Protein AF-A0A132BDT5-F1 (afdb_monomer_lite)

Foldseek 3Di:
DCVVVQEDADPADDDPPPADPPDGDPDDDDDPPDADPDDWHWAQAPVRDIDIDRPDDDDDPVVVLVPDDPVVNVVVVPDDDHDDDVNCVLCVQFDAHSNRHDTPDGGD

Organism: Mollisia scopiformis (NCBI:txid149040)

Radius of gyration: 16.73 Å; chains: 1; bounding box: 43×33×44 Å

Structure (mmCIF, N/CA/C/O backbone):
data_AF-A0A132BDT5-F1
#
_entry.id   AF-A0A132BDT5-F1
#
loop_
_atom_site.group_PDB
_atom_site.id
_atom_site.type_symbol
_atom_site.label_atom_id
_atom_site.label_alt_id
_atom_site.label_comp_id
_atom_site.label_asym_id
_atom_site.label_entity_id
_atom_site.label_seq_id
_atom_site.pdbx_PDB_ins_code
_atom_site.Cartn_x
_atom_site.Cartn_y
_atom_site.Cartn_z
_atom_site.occupancy
_atom_site.B_iso_or_equiv
_atom_site.auth_seq_id
_atom_site.auth_comp_id
_atom_site.auth_asym_id
_atom_site.auth_atom_id
_atom_site.pdbx_PDB_model_num
ATOM 1 N N . GLU A 1 1 ? -3.965 -5.878 23.890 1.00 66.69 1 GLU A N 1
ATOM 2 C CA . GLU A 1 1 ? -3.799 -4.494 24.384 1.00 66.69 1 GLU A CA 1
ATOM 3 C C . GLU A 1 1 ? -3.928 -3.480 23.250 1.00 66.69 1 GLU A C 1
ATOM 5 O O . GLU A 1 1 ? -4.804 -2.638 23.350 1.00 66.69 1 GLU A O 1
ATOM 10 N N . GLU A 1 2 ? -3.203 -3.633 22.134 1.00 82.12 2 GLU A N 1
ATOM 11 C CA . GLU A 1 2 ? -3.286 -2.750 20.943 1.00 82.12 2 GLU A CA 1
ATOM 12 C C . GLU A 1 2 ? -4.724 -2.474 20.448 1.00 82.12 2 GLU A C 1
ATOM 14 O O . GLU A 1 2 ? -5.122 -1.323 20.296 1.00 82.12 2 GLU A O 1
ATOM 19 N N . VAL A 1 3 ? -5.547 -3.517 20.272 1.00 84.25 3 VAL A N 1
ATOM 20 C CA . VAL A 1 3 ? -6.946 -3.374 19.807 1.00 84.25 3 VAL A CA 1
ATOM 21 C C . VAL A 1 3 ? -7.816 -2.580 20.792 1.00 84.25 3 VAL A C 1
ATOM 23 O O . VAL A 1 3 ? -8.707 -1.845 20.375 1.00 84.25 3 VAL A O 1
ATOM 26 N N . LEU A 1 4 ? -7.555 -2.697 22.100 1.00 86.19 4 LEU A N 1
ATOM 27 C CA . LEU A 1 4 ? -8.288 -1.948 23.130 1.00 86.19 4 LEU A CA 1
ATOM 28 C C . LEU A 1 4 ? -7.904 -0.460 23.137 1.00 86.19 4 LEU A C 1
ATOM 30 O O . LEU A 1 4 ? -8.710 0.371 23.539 1.00 86.19 4 LEU A O 1
ATOM 34 N N . ASP A 1 5 ? -6.707 -0.128 22.651 1.00 88.38 5 ASP A N 1
ATOM 35 C CA . ASP A 1 5 ? -6.210 1.237 22.436 1.00 88.38 5 ASP A CA 1
ATOM 36 C C . ASP A 1 5 ? -6.645 1.817 21.065 1.00 88.38 5 ASP A C 1
ATOM 38 O O . ASP A 1 5 ? -6.160 2.858 20.613 1.00 88.38 5 ASP A O 1
ATOM 42 N N . GLY A 1 6 ? -7.565 1.138 20.368 1.00 89.56 6 GLY A N 1
ATOM 43 C CA . GLY A 1 6 ? -8.076 1.555 19.060 1.00 89.56 6 GLY A CA 1
ATOM 44 C C . GLY A 1 6 ? -7.091 1.337 17.911 1.00 89.56 6 GLY A C 1
ATOM 45 O O . GLY A 1 6 ? -7.301 1.869 16.820 1.00 89.56 6 GLY A O 1
ATOM 46 N N . GLN A 1 7 ? -6.014 0.574 18.125 1.00 91.81 7 GLN A N 1
ATOM 47 C CA . GLN A 1 7 ? -5.070 0.260 17.059 1.00 91.81 7 GLN A CA 1
ATOM 48 C C . GLN A 1 7 ? -5.647 -0.799 16.121 1.00 91.81 7 GLN A C 1
ATOM 50 O O . GLN A 1 7 ? -6.217 -1.806 16.549 1.00 91.81 7 GLN A O 1
ATOM 55 N N . THR A 1 8 ? -5.472 -0.570 14.826 1.00 88.88 8 THR A N 1
ATOM 56 C CA . THR A 1 8 ? -5.814 -1.508 13.759 1.00 88.88 8 THR A CA 1
ATOM 57 C C . THR A 1 8 ? -4.595 -1.754 12.869 1.00 88.88 8 THR A C 1
ATOM 59 O O . THR A 1 8 ? -3.532 -1.164 13.068 1.00 88.88 8 THR A O 1
ATOM 62 N N . ARG A 1 9 ? -4.721 -2.663 11.905 1.00 85.81 9 ARG A N 1
ATOM 63 C CA . ARG A 1 9 ? -3.699 -2.944 10.890 1.00 85.81 9 ARG A CA 1
ATOM 64 C C . ARG A 1 9 ? -4.345 -2.913 9.518 1.00 85.81 9 ARG A C 1
ATOM 66 O O . ARG A 1 9 ? -5.534 -3.205 9.381 1.00 85.81 9 ARG A O 1
ATOM 73 N N . PHE A 1 10 ? -3.563 -2.581 8.497 1.00 83.56 10 PHE A N 1
ATOM 74 C CA . PHE A 1 10 ? -4.031 -2.763 7.134 1.00 83.56 10 PHE A CA 1
ATOM 75 C C . PHE A 1 10 ? -4.347 -4.235 6.897 1.00 83.56 10 PHE A C 1
ATOM 77 O O . PHE A 1 10 ? -3.571 -5.113 7.272 1.00 83.56 10 PHE A O 1
ATOM 84 N N . TYR A 1 11 ? -5.477 -4.492 6.235 1.00 79.75 11 TYR A N 1
ATOM 85 C CA . TYR A 1 11 ? -5.677 -5.794 5.624 1.00 79.75 11 TYR A CA 1
ATOM 86 C C . TYR A 1 11 ? -4.657 -5.952 4.495 1.00 79.75 11 TYR A C 1
ATOM 88 O O . TYR A 1 11 ? -3.714 -6.715 4.664 1.00 79.75 11 TYR A O 1
ATOM 96 N N . ARG A 1 12 ? -4.802 -5.180 3.400 1.00 85.06 12 ARG A N 1
ATOM 97 C CA . ARG A 1 12 ? -3.824 -5.000 2.306 1.00 85.06 12 ARG A CA 1
ATOM 98 C C . ARG A 1 12 ? -4.128 -3.756 1.474 1.00 85.06 12 ARG A C 1
ATOM 100 O O . ARG A 1 12 ? -5.297 -3.393 1.316 1.00 85.06 12 ARG A O 1
ATOM 107 N N . TRP A 1 13 ? -3.101 -3.191 0.847 1.00 88.50 13 TRP A N 1
ATOM 108 C CA . TRP A 1 13 ? -3.282 -2.254 -0.264 1.00 88.50 13 TRP A CA 1
ATOM 109 C C . TRP A 1 13 ? -3.692 -2.991 -1.536 1.00 88.50 13 TRP A C 1
ATOM 111 O O . TRP A 1 13 ? -3.201 -4.082 -1.826 1.00 88.50 13 TRP A O 1
ATOM 121 N N . HIS A 1 14 ? -4.605 -2.401 -2.301 1.00 87.50 14 HIS A N 1
ATOM 122 C CA . HIS A 1 14 ? -5.021 -2.940 -3.589 1.00 87.50 14 HIS A CA 1
ATOM 123 C C . HIS A 1 14 ? -5.542 -1.835 -4.507 1.00 87.50 14 HIS A C 1
ATOM 125 O O . HIS A 1 14 ? -5.851 -0.729 -4.069 1.00 87.50 14 HIS A O 1
ATOM 131 N N . MET A 1 15 ? -5.641 -2.178 -5.787 1.00 87.06 15 MET A N 1
ATOM 132 C CA . MET A 1 15 ? -6.510 -1.510 -6.748 1.00 87.06 15 MET A CA 1
ATOM 133 C C . MET A 1 15 ? -7.630 -2.483 -7.105 1.00 87.06 15 MET A C 1
ATOM 135 O O . MET A 1 15 ? -7.416 -3.699 -7.079 1.00 87.06 15 MET A O 1
ATOM 139 N N . ASP A 1 16 ? -8.805 -1.971 -7.447 1.00 84.50 16 ASP A N 1
ATOM 140 C CA . ASP A 1 16 ? -9.921 -2.820 -7.846 1.00 84.50 16 ASP A CA 1
ATOM 141 C C . ASP A 1 16 ? -9.640 -3.484 -9.196 1.00 84.50 16 ASP A C 1
ATOM 143 O O . ASP A 1 16 ? -9.376 -2.813 -10.191 1.00 84.50 16 ASP A O 1
ATOM 147 N N . ILE A 1 17 ? -9.750 -4.816 -9.236 1.00 78.25 17 ILE A N 1
ATOM 148 C CA . ILE A 1 17 ? -9.797 -5.602 -10.480 1.00 78.25 17 ILE A CA 1
ATOM 149 C C . ILE A 1 17 ? -8.588 -5.306 -11.413 1.00 78.25 17 ILE A C 1
ATOM 151 O O . ILE A 1 17 ? -8.770 -4.982 -12.585 1.00 78.25 17 ILE A O 1
ATOM 155 N N . PRO A 1 18 ? -7.324 -5.437 -10.953 1.00 72.25 18 PRO A N 1
ATOM 156 C CA . PRO A 1 18 ? -6.162 -5.097 -11.779 1.00 72.25 18 PRO A CA 1
ATOM 157 C C . PRO A 1 18 ? -5.830 -6.168 -12.839 1.00 72.25 18 PRO A C 1
ATOM 159 O O . PRO A 1 18 ? -4.907 -5.986 -13.624 1.00 72.25 18 PRO A O 1
ATOM 162 N N . CYS A 1 19 ? -6.530 -7.309 -12.837 1.00 67.00 19 CYS A N 1
ATOM 163 C CA . CYS A 1 19 ? -6.076 -8.560 -13.453 1.00 67.00 19 CYS A CA 1
ATOM 164 C C . CYS A 1 19 ? -7.019 -9.174 -14.508 1.00 67.00 19 CYS A C 1
ATOM 166 O O . CYS A 1 19 ? -6.898 -10.364 -14.795 1.00 67.00 19 CYS A O 1
ATOM 168 N N . TYR A 1 20 ? -7.945 -8.403 -15.087 1.00 65.38 20 TYR A N 1
ATOM 169 C CA . TYR A 1 20 ? -8.867 -8.896 -16.123 1.00 65.38 20 TYR A CA 1
ATOM 170 C C . TYR A 1 20 ? -8.522 -8.335 -17.509 1.00 65.38 20 TYR A C 1
ATOM 172 O O . TYR A 1 20 ? -7.985 -7.239 -17.629 1.00 65.38 20 TYR A O 1
ATOM 180 N N . GLU A 1 21 ? -8.846 -9.094 -18.562 1.00 63.56 21 GLU A N 1
ATOM 181 C CA . GLU A 1 21 ? -8.603 -8.711 -19.966 1.00 63.56 21 GLU A CA 1
ATOM 182 C C . GLU A 1 21 ? -9.362 -7.440 -20.379 1.00 63.56 21 GLU A C 1
ATOM 184 O O . GLU A 1 21 ? -8.944 -6.702 -21.271 1.00 63.56 21 GLU A O 1
ATOM 189 N N . THR A 1 22 ? -10.483 -7.158 -19.715 1.00 64.00 22 THR A N 1
ATOM 190 C CA . THR A 1 22 ? -11.202 -5.893 -19.845 1.00 64.00 22 THR A CA 1
ATOM 191 C C . THR A 1 22 ? -10.490 -4.812 -19.044 1.00 64.00 22 THR A C 1
ATOM 193 O O . THR A 1 22 ? -10.185 -5.037 -17.875 1.00 64.00 22 THR A O 1
ATOM 196 N N . LEU A 1 23 ? -10.280 -3.642 -19.665 1.00 58.94 23 LEU A N 1
ATOM 197 C CA . LEU A 1 23 ? -9.625 -2.478 -19.056 1.00 58.94 23 LEU A CA 1
ATOM 198 C C . LEU A 1 23 ? -10.030 -2.309 -17.579 1.00 58.94 23 LEU A C 1
ATOM 200 O O . LEU A 1 23 ? -11.233 -2.334 -17.295 1.00 58.94 23 LEU A O 1
ATOM 204 N N . PRO A 1 24 ? -9.065 -2.104 -16.660 1.00 68.88 24 PRO A N 1
ATOM 205 C CA . PRO A 1 24 ? -9.378 -1.925 -15.251 1.00 68.88 24 PRO A CA 1
ATOM 206 C C . PRO A 1 24 ? -10.353 -0.758 -15.084 1.00 68.88 24 PRO A C 1
ATOM 208 O O . PRO A 1 24 ? -10.320 0.222 -15.842 1.00 68.88 24 PRO A O 1
ATOM 211 N N . GLY A 1 25 ? -11.245 -0.877 -14.099 1.00 72.81 25 GLY A N 1
ATOM 212 C CA . GLY A 1 25 ? -12.188 0.183 -13.769 1.00 72.81 25 GLY A CA 1
ATOM 213 C C . GLY A 1 25 ? -11.434 1.495 -13.556 1.00 72.81 25 GLY A C 1
ATOM 214 O O . GLY A 1 25 ? -10.567 1.587 -12.696 1.00 72.81 25 GLY A O 1
ATOM 215 N N . LYS A 1 26 ? -11.731 2.516 -14.367 1.00 82.31 26 LYS A N 1
ATOM 216 C CA . LYS A 1 26 ? -11.052 3.822 -14.264 1.00 82.31 26 LYS A CA 1
ATOM 217 C C . LYS A 1 26 ? -11.489 4.616 -13.033 1.00 82.31 26 LYS A C 1
ATOM 219 O O . LYS A 1 26 ? -10.801 5.544 -12.626 1.00 82.31 26 LYS A O 1
ATOM 224 N N . VAL A 1 27 ? -12.670 4.296 -12.510 1.00 88.38 27 VAL A N 1
ATOM 225 C CA . VAL A 1 27 ? -13.314 4.989 -11.398 1.00 88.38 27 VAL A CA 1
ATOM 226 C C . VAL A 1 27 ? -13.998 3.951 -10.520 1.00 88.38 27 VAL A C 1
ATOM 228 O O . VAL A 1 27 ? -14.779 3.143 -11.023 1.00 88.38 27 VAL A O 1
ATOM 231 N N . THR A 1 28 ? -13.744 4.029 -9.217 1.00 88.94 28 THR A N 1
ATOM 232 C CA . THR A 1 28 ? -14.470 3.282 -8.187 1.00 88.94 28 THR A CA 1
ATOM 233 C C . THR A 1 28 ? -15.432 4.226 -7.477 1.00 88.94 28 THR A C 1
ATOM 235 O O . THR A 1 28 ? -15.053 5.329 -7.080 1.00 88.94 28 THR A O 1
ATOM 238 N N . LEU A 1 29 ? -16.683 3.794 -7.303 1.00 91.44 29 LEU A N 1
ATOM 239 C CA . LEU A 1 29 ? -17.690 4.503 -6.517 1.00 91.44 29 LEU A CA 1
ATOM 240 C C . LEU A 1 29 ? -18.023 3.688 -5.266 1.00 91.44 29 LEU A C 1
ATOM 242 O O . LEU A 1 29 ? -18.418 2.529 -5.372 1.00 91.44 29 LEU A O 1
ATOM 246 N N . ILE A 1 30 ? -17.923 4.314 -4.093 1.00 90.38 30 ILE A N 1
ATOM 247 C CA . ILE A 1 30 ? -18.331 3.721 -2.815 1.00 90.38 30 ILE A CA 1
ATOM 248 C C . ILE A 1 30 ? -19.490 4.547 -2.255 1.00 90.38 30 ILE A C 1
ATOM 250 O O . ILE A 1 30 ? -19.364 5.756 -2.075 1.00 90.38 30 ILE A O 1
ATOM 254 N N . HIS A 1 31 ? -20.621 3.894 -1.973 1.00 93.44 31 HIS A N 1
ATOM 255 C CA . HIS A 1 31 ? -21.800 4.521 -1.374 1.00 93.44 31 HIS A CA 1
ATOM 256 C C . HIS A 1 31 ? -22.134 3.854 -0.035 1.00 93.44 31 HIS A C 1
ATOM 258 O O . HIS A 1 31 ? -22.557 2.699 0.013 1.00 93.44 31 HIS A O 1
ATOM 264 N N . GLY A 1 32 ? -21.930 4.585 1.063 1.00 91.12 32 GLY A N 1
ATOM 265 C CA . GLY A 1 32 ? -22.234 4.112 2.412 1.00 91.12 32 GLY A CA 1
ATOM 266 C C . GLY A 1 32 ? -23.723 4.232 2.733 1.00 91.12 32 GLY A C 1
ATOM 267 O O . GLY A 1 32 ? -24.217 5.334 2.941 1.00 91.12 32 GLY A O 1
ATOM 268 N N . VAL A 1 33 ? -24.428 3.100 2.806 1.00 94.56 33 VAL A N 1
ATOM 269 C CA . VAL A 1 33 ? -25.867 3.058 3.142 1.00 94.56 33 VAL A CA 1
ATOM 270 C C . VAL A 1 33 ? -26.090 3.094 4.655 1.00 94.56 33 VAL A C 1
ATOM 272 O O . VAL A 1 33 ? -26.961 3.805 5.150 1.00 94.56 33 VAL A O 1
ATOM 275 N N . VAL A 1 34 ? -25.283 2.339 5.401 1.00 93.19 34 VAL A N 1
ATOM 276 C CA . VAL A 1 34 ? -25.287 2.313 6.865 1.00 93.19 34 VAL A CA 1
ATOM 277 C C . VAL A 1 34 ? -23.845 2.424 7.328 1.00 93.19 34 VAL A C 1
ATOM 279 O O . VAL A 1 34 ? -23.022 1.575 6.994 1.00 93.19 34 VAL A O 1
ATOM 282 N N . ILE A 1 35 ? -23.546 3.473 8.091 1.00 89.38 35 ILE A N 1
ATOM 283 C CA . ILE A 1 35 ? -22.212 3.720 8.638 1.00 89.38 35 ILE A CA 1
ATOM 284 C C . ILE A 1 35 ? -22.271 3.448 10.147 1.00 89.38 35 ILE A C 1
ATOM 286 O O . ILE A 1 35 ? -22.984 4.165 10.860 1.00 89.38 35 ILE A O 1
ATOM 290 N N . PRO A 1 36 ? -21.579 2.409 10.651 1.00 88.31 36 PRO A N 1
ATOM 291 C CA . PRO A 1 36 ? -21.516 2.129 12.079 1.00 88.31 36 PRO A CA 1
ATOM 292 C C . PRO A 1 36 ? -20.933 3.311 12.859 1.00 88.31 36 PRO A C 1
ATOM 294 O O . PRO A 1 36 ? -19.956 3.924 12.437 1.00 88.31 36 PRO A O 1
ATOM 297 N N . LYS A 1 37 ? -21.508 3.608 14.028 1.00 88.12 37 LYS A N 1
ATOM 298 C CA . LYS A 1 37 ? -20.971 4.604 14.965 1.00 88.12 37 LYS A CA 1
ATOM 299 C C . LYS A 1 37 ? -20.056 3.910 15.968 1.00 88.12 37 LYS A C 1
ATOM 301 O O . LYS A 1 37 ? -20.476 3.592 17.078 1.00 88.12 37 LYS A O 1
ATOM 306 N N . VAL A 1 38 ? -18.839 3.618 15.532 1.00 86.00 38 VAL A N 1
ATOM 307 C CA . VAL A 1 38 ? -17.781 3.015 16.352 1.00 86.00 38 VAL A CA 1
ATOM 308 C C . VAL A 1 38 ? -16.714 4.064 16.682 1.00 86.00 38 VAL A C 1
ATOM 310 O O . VAL A 1 38 ? -16.640 5.069 15.976 1.00 86.00 38 VAL A O 1
ATOM 313 N N . PRO A 1 39 ? -15.919 3.879 17.752 1.00 87.31 39 PRO A N 1
ATOM 314 C CA . PRO A 1 39 ? -14.769 4.740 18.013 1.00 87.31 39 PRO A CA 1
ATOM 315 C C . PRO A 1 39 ? -13.791 4.754 16.834 1.00 87.31 39 PRO A C 1
ATOM 317 O O . PRO A 1 39 ? -13.645 3.743 16.142 1.00 87.31 39 PRO A O 1
ATOM 320 N N . ASP A 1 40 ? -13.105 5.881 16.645 1.00 87.06 40 ASP A N 1
ATOM 321 C CA . ASP A 1 40 ? -12.074 6.015 15.618 1.00 87.06 40 ASP A CA 1
ATOM 322 C C . ASP A 1 40 ? -10.941 5.008 15.838 1.00 87.06 40 ASP A C 1
ATOM 324 O O . ASP A 1 40 ? -10.556 4.703 16.972 1.00 87.06 40 ASP A O 1
ATOM 328 N N . GLN A 1 41 ? -10.389 4.508 14.734 1.00 90.81 41 GLN A N 1
ATOM 329 C CA . GLN A 1 41 ? -9.242 3.610 14.748 1.00 90.81 41 GLN A CA 1
ATOM 330 C C . GLN A 1 41 ? -7.972 4.354 14.336 1.00 90.81 41 GLN A C 1
ATOM 332 O O . GLN A 1 41 ? -8.011 5.383 13.655 1.00 90.81 41 GLN A O 1
ATOM 337 N N . LYS A 1 42 ? -6.819 3.813 14.725 1.00 91.62 42 LYS A N 1
ATOM 338 C CA . LYS A 1 42 ? -5.504 4.340 14.347 1.00 91.62 42 LYS A CA 1
ATOM 339 C C . LYS A 1 42 ? -4.580 3.234 13.859 1.00 91.62 42 LYS A C 1
ATOM 341 O O . LYS A 1 42 ? -4.619 2.116 14.366 1.00 91.62 42 LYS A O 1
ATOM 346 N N . LEU A 1 43 ? -3.728 3.555 12.898 1.00 89.56 43 LEU A N 1
ATOM 347 C CA . LEU A 1 43 ? -2.570 2.740 12.550 1.00 89.56 43 LEU A CA 1
ATOM 348 C C . LEU A 1 43 ? -1.340 3.272 13.260 1.00 89.56 43 LEU A C 1
ATOM 350 O O . LEU A 1 43 ? -1.167 4.487 13.358 1.00 89.56 43 LEU A O 1
ATOM 354 N N . VAL A 1 44 ? -0.488 2.356 13.703 1.00 89.75 44 VAL A N 1
ATOM 355 C CA . VAL A 1 44 ? 0.827 2.661 14.264 1.00 89.75 44 VAL A CA 1
ATOM 356 C C . VAL A 1 44 ? 1.863 1.948 13.404 1.00 89.75 44 VAL A C 1
ATOM 358 O O . VAL A 1 44 ? 1.851 0.720 13.314 1.00 89.75 44 VAL A O 1
ATOM 361 N N . PHE A 1 45 ? 2.718 2.717 12.736 1.00 86.06 45 PHE A N 1
ATOM 362 C CA . PHE A 1 45 ? 3.800 2.177 11.912 1.00 86.06 45 PHE A CA 1
ATOM 363 C C . PHE A 1 45 ? 5.023 1.837 12.773 1.00 86.06 45 PHE A C 1
ATOM 365 O O . PHE A 1 45 ? 5.125 2.262 13.924 1.00 86.06 45 PHE A O 1
ATOM 372 N N . GLU A 1 46 ? 5.979 1.094 12.213 1.00 85.00 46 GLU A N 1
ATOM 373 C CA . GLU A 1 46 ? 7.212 0.706 12.921 1.00 85.00 46 GLU A CA 1
ATOM 374 C C . GLU A 1 46 ? 8.029 1.911 13.409 1.00 85.00 46 GLU A C 1
ATOM 376 O O . GLU A 1 46 ? 8.587 1.879 14.503 1.00 85.00 46 GLU A O 1
ATOM 381 N N . GLU A 1 47 ? 8.012 3.014 12.657 1.00 86.12 47 GLU A N 1
ATOM 382 C CA . GLU A 1 47 ? 8.644 4.287 13.032 1.00 86.12 47 GLU A CA 1
ATOM 383 C C . GLU A 1 47 ? 7.845 5.084 14.084 1.00 86.12 47 GLU A C 1
ATOM 385 O O . GLU A 1 47 ? 8.127 6.254 14.333 1.00 86.12 47 GLU A O 1
ATOM 390 N N . GLN A 1 48 ? 6.826 4.473 14.698 1.00 82.12 48 GLN A N 1
ATOM 391 C CA . GLN A 1 48 ? 5.923 5.067 15.694 1.00 82.12 48 GLN A CA 1
ATOM 392 C C . GLN A 1 48 ? 5.090 6.253 15.184 1.00 82.12 48 GLN A C 1
ATOM 394 O O . GLN A 1 48 ? 4.468 6.969 15.972 1.00 82.12 48 GLN A O 1
ATOM 399 N N . SER A 1 49 ? 5.022 6.452 13.868 1.00 86.94 49 SER A N 1
ATOM 400 C CA . SER A 1 49 ? 4.073 7.386 13.273 1.00 86.94 49 SER A CA 1
ATOM 401 C C . SER A 1 49 ? 2.645 6.846 13.405 1.00 86.94 49 SER A C 1
ATOM 403 O O . SER A 1 49 ? 2.405 5.636 13.360 1.00 86.94 49 SER A O 1
ATOM 405 N N . VAL A 1 50 ? 1.686 7.754 13.609 1.00 89.06 50 VAL A N 1
ATOM 406 C CA . VAL A 1 50 ? 0.280 7.413 13.860 1.00 89.06 50 VAL A CA 1
ATOM 407 C C . VAL A 1 50 ? -0.599 8.009 12.769 1.00 89.06 50 VAL A C 1
ATOM 409 O O . VAL A 1 50 ? -0.545 9.213 12.518 1.00 89.06 50 VAL A O 1
ATOM 412 N N . LEU A 1 51 ? -1.440 7.177 12.155 1.00 88.00 51 LEU A N 1
ATOM 413 C CA . LEU A 1 51 ? -2.419 7.597 11.152 1.00 88.00 51 LEU A CA 1
ATOM 414 C C . LEU A 1 51 ? -3.843 7.297 11.648 1.00 88.00 51 LEU A C 1
ATOM 416 O O . LEU A 1 51 ? -4.191 6.122 11.781 1.00 88.00 51 LEU A O 1
ATOM 420 N N . PRO A 1 52 ? -4.682 8.314 11.918 1.00 89.19 52 PRO A N 1
ATOM 421 C CA . PRO A 1 52 ? -6.099 8.094 12.200 1.00 89.19 52 PRO A CA 1
ATOM 422 C C . PRO A 1 52 ? -6.828 7.619 10.934 1.00 89.19 52 PRO A C 1
ATOM 424 O O . PRO A 1 52 ? -6.637 8.185 9.856 1.00 89.19 52 PRO A O 1
ATOM 427 N N . ILE A 1 53 ? -7.670 6.590 11.056 1.00 84.25 53 ILE A N 1
ATOM 428 C CA . ILE A 1 53 ? -8.435 6.014 9.941 1.00 84.25 53 ILE A CA 1
ATOM 429 C C . ILE A 1 53 ? -9.904 5.865 10.329 1.00 84.25 53 ILE A C 1
ATOM 431 O O . ILE A 1 53 ? -10.233 5.252 11.340 1.00 84.25 53 ILE A O 1
ATOM 435 N N . ALA A 1 54 ? -10.785 6.385 9.469 1.00 74.38 54 ALA A N 1
ATOM 436 C CA . ALA A 1 54 ? -12.231 6.233 9.611 1.00 74.38 54 ALA A CA 1
ATOM 437 C C . ALA A 1 54 ? -12.761 4.981 8.887 1.00 74.38 54 ALA A C 1
ATOM 439 O O . ALA A 1 54 ? -13.354 4.104 9.502 1.00 74.38 54 ALA A O 1
ATOM 440 N N . THR A 1 55 ? -12.568 4.888 7.567 1.00 72.38 55 THR A N 1
ATOM 441 C CA . THR A 1 55 ? -13.139 3.804 6.731 1.00 72.38 55 THR A CA 1
ATOM 442 C C . THR A 1 55 ? -12.151 3.191 5.741 1.00 72.38 55 THR A C 1
ATOM 444 O O . THR A 1 55 ? -12.421 2.131 5.185 1.00 72.38 55 THR A O 1
ATOM 447 N N . GLY A 1 56 ? -10.996 3.825 5.537 1.00 80.56 56 GLY A N 1
ATOM 448 C CA . GLY A 1 56 ? -9.945 3.354 4.645 1.00 80.56 56 GLY A CA 1
ATOM 449 C C . GLY A 1 56 ? -8.888 4.429 4.411 1.00 80.56 56 GLY A C 1
ATOM 450 O O . GLY A 1 56 ? -9.043 5.571 4.847 1.00 80.56 56 GLY A O 1
ATOM 451 N N . ALA A 1 57 ? -7.822 4.051 3.713 1.00 86.38 57 ALA A N 1
ATOM 452 C CA . ALA A 1 57 ? -6.772 4.955 3.262 1.00 86.38 57 ALA A CA 1
ATOM 453 C C . ALA A 1 57 ? -6.631 4.858 1.741 1.00 86.38 57 ALA A C 1
ATOM 455 O O . ALA A 1 57 ? -6.845 3.797 1.155 1.00 86.38 57 ALA A O 1
ATOM 456 N N . ILE A 1 58 ? -6.273 5.973 1.108 1.00 88.38 58 ILE A N 1
ATOM 457 C CA . ILE A 1 58 ? -6.028 6.055 -0.333 1.00 88.38 58 ILE A CA 1
ATOM 458 C C . ILE A 1 58 ? -4.616 6.593 -0.530 1.00 88.38 58 ILE A C 1
ATOM 460 O O . ILE A 1 58 ? -4.218 7.556 0.123 1.00 88.38 58 ILE A O 1
ATOM 464 N N . VAL A 1 59 ? -3.880 5.984 -1.456 1.00 89.62 59 VAL A N 1
ATOM 465 C CA . VAL A 1 59 ? -2.567 6.454 -1.902 1.00 89.62 59 VAL A CA 1
ATOM 466 C C . VAL A 1 59 ? -2.628 6.812 -3.384 1.00 89.62 59 VAL A C 1
ATOM 468 O O . VAL A 1 59 ? -3.348 6.187 -4.162 1.00 89.62 59 VAL A O 1
ATOM 471 N N . SER A 1 60 ? -1.879 7.838 -3.785 1.00 92.81 60 SER A N 1
ATOM 472 C CA . SER A 1 60 ? -1.760 8.232 -5.189 1.00 92.81 60 SER A CA 1
ATOM 473 C C . SER A 1 60 ? -0.582 7.515 -5.841 1.00 92.81 60 SER A C 1
ATOM 475 O O . SER A 1 60 ? 0.571 7.795 -5.518 1.00 92.81 60 SER A O 1
ATOM 477 N N . GLY A 1 61 ? -0.865 6.632 -6.803 1.00 92.50 61 GLY A N 1
ATOM 478 C CA . GLY A 1 61 ? 0.174 5.968 -7.599 1.00 92.50 61 GLY A CA 1
ATOM 479 C C . GLY A 1 61 ? 1.007 6.946 -8.438 1.00 92.50 61 GLY A C 1
ATOM 480 O O . GLY A 1 61 ? 2.209 6.757 -8.587 1.00 92.50 61 GLY A O 1
ATOM 481 N N . ALA A 1 62 ? 0.402 8.037 -8.922 1.00 95.19 62 ALA A N 1
ATOM 482 C CA . ALA A 1 62 ? 1.121 9.079 -9.658 1.00 95.19 62 ALA A CA 1
ATOM 483 C C . ALA A 1 62 ? 2.107 9.839 -8.757 1.00 95.19 62 ALA A C 1
ATOM 485 O O . ALA A 1 62 ? 3.241 10.094 -9.160 1.00 95.19 62 ALA A O 1
ATOM 486 N N . LEU A 1 63 ? 1.692 10.157 -7.524 1.00 97.06 63 LEU A N 1
ATOM 487 C CA . LEU A 1 63 ? 2.587 10.759 -6.537 1.00 97.06 63 LEU A CA 1
ATOM 488 C C . LEU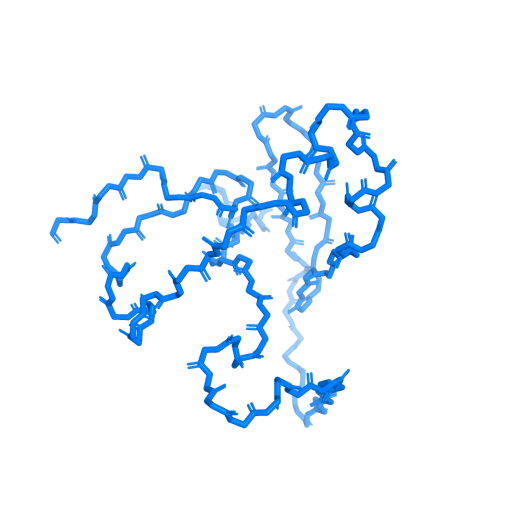 A 1 63 ? 3.710 9.784 -6.171 1.00 97.06 63 LEU A C 1
ATOM 490 O O . LEU A 1 63 ? 4.872 10.177 -6.202 1.00 97.06 63 LEU A O 1
ATOM 494 N N . ALA A 1 64 ? 3.378 8.517 -5.901 1.00 94.62 64 ALA A N 1
ATOM 495 C CA . ALA A 1 64 ? 4.364 7.482 -5.599 1.00 94.62 64 ALA A CA 1
ATOM 496 C C . ALA A 1 64 ? 5.420 7.361 -6.709 1.00 94.62 64 ALA A C 1
ATOM 498 O O . ALA A 1 64 ? 6.608 7.379 -6.414 1.00 94.62 64 ALA A O 1
ATOM 499 N N . PHE A 1 65 ? 5.008 7.348 -7.982 1.00 96.81 65 PHE A N 1
ATOM 500 C CA . PHE A 1 65 ? 5.933 7.331 -9.117 1.00 96.81 65 PHE A CA 1
ATOM 501 C C . PHE A 1 65 ? 6.808 8.592 -9.186 1.00 96.81 65 PHE A C 1
ATOM 503 O O . PHE A 1 65 ? 8.005 8.500 -9.439 1.00 96.81 65 PHE A O 1
ATOM 510 N N . SER A 1 66 ? 6.241 9.775 -8.922 1.00 97.88 66 SER A N 1
ATOM 511 C CA . SER A 1 66 ? 7.002 11.035 -8.952 1.00 97.88 66 SER A CA 1
ATOM 512 C C . SER A 1 66 ? 8.064 11.151 -7.853 1.00 97.88 66 SER A C 1
ATOM 514 O O . SER A 1 66 ? 9.01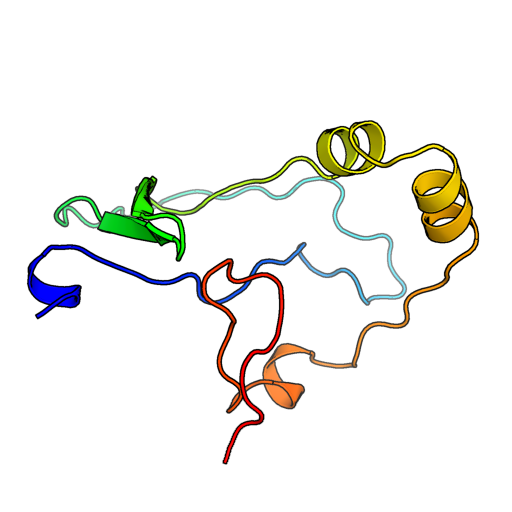0 11.917 -8.011 1.00 97.88 66 SER A O 1
ATOM 516 N N . LEU A 1 67 ? 7.905 10.401 -6.757 1.00 97.81 67 LEU A N 1
ATOM 517 C CA . LEU A 1 67 ? 8.851 10.356 -5.640 1.00 97.81 67 LEU A CA 1
ATOM 518 C C . LEU A 1 67 ? 10.014 9.380 -5.868 1.00 97.81 67 LEU A C 1
ATOM 520 O O . LEU A 1 67 ? 10.985 9.428 -5.119 1.00 97.81 67 LEU A O 1
ATOM 524 N N . LEU A 1 68 ? 9.928 8.512 -6.880 1.00 97.81 68 LEU A N 1
ATOM 525 C CA . LEU A 1 68 ? 11.012 7.607 -7.255 1.00 97.81 68 LEU A CA 1
ATOM 526 C C . LEU A 1 68 ? 12.207 8.380 -7.826 1.00 97.81 68 LEU A C 1
ATOM 528 O O . LEU A 1 68 ? 12.050 9.411 -8.488 1.00 97.81 68 LEU A O 1
ATOM 532 N N . THR A 1 69 ? 13.404 7.833 -7.642 1.00 98.50 69 THR A N 1
ATOM 533 C CA . THR A 1 69 ? 14.602 8.280 -8.359 1.00 98.50 69 THR A CA 1
ATOM 534 C C . THR A 1 69 ? 14.462 8.041 -9.866 1.00 98.50 69 THR A C 1
ATOM 536 O O . THR A 1 69 ? 13.671 7.212 -10.318 1.00 98.50 69 THR A O 1
ATOM 539 N N . SER A 1 70 ? 15.270 8.729 -10.677 1.00 98.31 70 SER A N 1
ATOM 540 C CA . SER A 1 70 ? 15.248 8.548 -12.136 1.00 98.31 70 SER A CA 1
ATOM 541 C C . SER A 1 70 ? 15.511 7.098 -12.564 1.00 98.31 70 SER A C 1
ATOM 543 O O . SER A 1 70 ? 14.923 6.627 -13.534 1.00 98.31 70 SER A O 1
ATOM 545 N N . GLU A 1 71 ? 16.382 6.386 -11.845 1.00 98.31 71 GLU A N 1
ATOM 546 C CA . GLU A 1 71 ? 16.686 4.977 -12.115 1.00 98.31 71 GLU A CA 1
ATOM 547 C C . GLU A 1 71 ? 15.480 4.077 -11.817 1.00 98.31 71 GLU A C 1
ATOM 549 O O . GLU A 1 71 ? 15.087 3.263 -12.654 1.00 98.31 71 GLU A O 1
ATOM 554 N N . GLU A 1 72 ? 14.831 4.276 -10.671 1.00 98.25 72 GLU A N 1
ATOM 555 C CA . GLU A 1 72 ? 13.634 3.529 -10.275 1.00 98.25 72 GLU A CA 1
ATOM 556 C C . GLU A 1 72 ? 12.442 3.810 -11.197 1.00 98.25 72 GLU A C 1
ATOM 558 O O . GLU A 1 72 ? 11.681 2.894 -11.510 1.00 98.25 72 GLU A O 1
ATOM 563 N N . GLN A 1 73 ? 12.287 5.045 -11.686 1.00 98.38 73 GLN A N 1
ATOM 564 C CA . GLN A 1 73 ? 11.265 5.374 -12.683 1.00 98.38 73 GLN A CA 1
ATOM 565 C C . GLN A 1 73 ? 11.482 4.596 -13.982 1.00 98.38 73 GLN A C 1
ATOM 567 O O . GLN A 1 73 ? 10.533 4.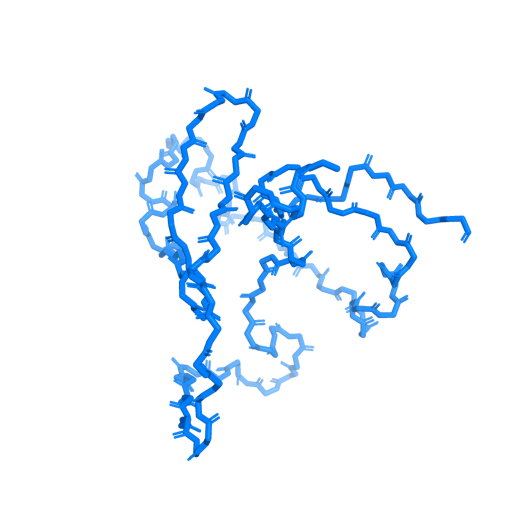022 -14.518 1.00 98.38 73 GLN A O 1
ATOM 572 N N . VAL A 1 74 ? 12.723 4.536 -14.481 1.00 98.19 74 VAL A N 1
ATOM 573 C CA . VAL A 1 74 ? 13.058 3.743 -15.675 1.00 98.19 74 VAL A CA 1
ATOM 574 C C . VAL A 1 74 ? 12.760 2.271 -15.425 1.00 98.19 74 VAL A C 1
ATOM 576 O O . VAL A 1 74 ? 12.086 1.646 -16.243 1.00 98.19 74 VAL A O 1
ATOM 579 N N . PHE A 1 75 ? 13.195 1.734 -14.284 1.00 98.06 75 PHE A N 1
ATOM 580 C CA . PHE A 1 75 ? 12.929 0.352 -13.898 1.00 98.06 75 PHE A CA 1
ATOM 581 C C . PHE A 1 75 ? 11.426 0.039 -13.865 1.00 98.06 75 PHE A C 1
ATOM 583 O O . PHE A 1 75 ? 10.985 -0.951 -14.451 1.00 98.06 75 PHE A O 1
ATOM 590 N N . ALA A 1 76 ? 10.619 0.899 -13.243 1.00 96.25 76 ALA A N 1
ATOM 591 C CA . ALA A 1 76 ? 9.172 0.730 -13.169 1.00 96.25 76 ALA A CA 1
ATOM 592 C C . ALA A 1 76 ? 8.505 0.764 -14.556 1.00 96.25 76 ALA A C 1
ATOM 594 O O . ALA A 1 76 ? 7.600 -0.027 -14.810 1.00 96.25 76 ALA A O 1
ATOM 595 N N . LEU A 1 77 ? 8.967 1.627 -15.470 1.00 96.62 77 LEU A N 1
ATOM 596 C CA . LEU A 1 77 ? 8.414 1.753 -16.827 1.00 96.62 77 LEU A CA 1
ATOM 597 C C . LEU A 1 77 ? 8.731 0.562 -17.743 1.00 96.62 77 LEU A C 1
ATOM 599 O O . LEU A 1 77 ? 7.970 0.301 -18.673 1.00 96.62 77 LEU A O 1
ATOM 603 N N . ILE A 1 78 ? 9.841 -0.144 -17.509 1.00 97.44 78 ILE A N 1
ATOM 604 C CA . ILE A 1 78 ? 10.240 -1.316 -18.312 1.00 97.44 78 ILE A CA 1
ATOM 605 C C . ILE A 1 78 ? 9.815 -2.650 -17.687 1.00 97.44 78 ILE A C 1
ATOM 607 O O . ILE A 1 78 ? 9.952 -3.700 -18.317 1.00 97.44 78 ILE A O 1
ATOM 611 N N . THR A 1 79 ? 9.311 -2.631 -16.454 1.00 96.56 79 THR A N 1
ATOM 612 C CA . THR A 1 79 ? 8.882 -3.835 -15.743 1.00 96.56 79 THR A CA 1
ATOM 613 C C . THR A 1 79 ? 7.448 -4.190 -16.109 1.00 96.56 79 THR A C 1
ATOM 615 O O . THR A 1 79 ? 6.548 -3.357 -16.070 1.00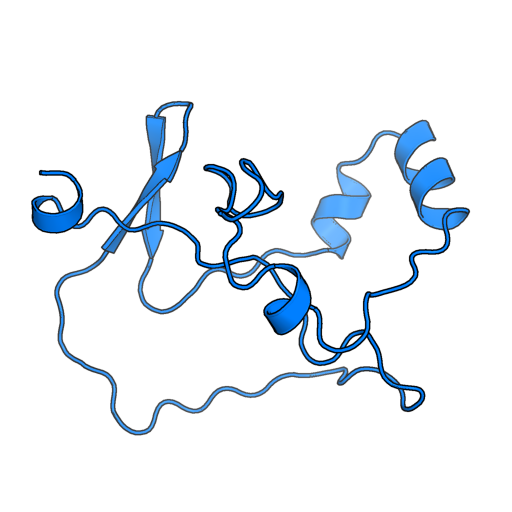 96.56 79 THR A O 1
ATOM 618 N N . THR A 1 80 ? 7.211 -5.465 -16.418 1.00 91.94 80 THR A N 1
ATOM 619 C CA . THR A 1 80 ? 5.857 -6.014 -16.557 1.00 91.94 80 THR A CA 1
ATOM 620 C C . THR A 1 80 ? 5.530 -6.855 -15.332 1.00 91.94 80 THR A C 1
ATOM 622 O O . THR A 1 80 ? 6.273 -7.774 -14.991 1.00 91.94 80 THR A O 1
ATOM 625 N N . VAL A 1 81 ? 4.410 -6.551 -14.677 1.00 87.56 81 VAL A N 1
ATOM 626 C CA . VAL A 1 81 ? 3.926 -7.294 -13.509 1.00 87.56 81 VAL A CA 1
ATOM 627 C C . VAL A 1 81 ? 2.753 -8.174 -13.921 1.00 87.56 81 VAL A C 1
ATOM 629 O O . VAL A 1 81 ? 1.748 -7.684 -14.432 1.00 87.56 81 VAL A O 1
ATOM 632 N N . GLN A 1 82 ? 2.866 -9.475 -13.657 1.00 85.50 82 GLN A N 1
ATOM 633 C CA . GLN A 1 82 ? 1.766 -10.421 -13.806 1.00 85.50 82 GLN A CA 1
ATOM 634 C C . GLN A 1 82 ? 1.088 -10.627 -12.450 1.00 85.50 82 GLN A C 1
ATOM 636 O O . GLN A 1 82 ? 1.699 -11.131 -11.509 1.00 85.50 82 GLN A O 1
ATOM 641 N N . TYR A 1 83 ? -0.192 -10.272 -12.354 1.00 81.81 83 TYR A N 1
ATOM 642 C CA . TYR A 1 83 ? -0.979 -10.547 -11.155 1.00 81.81 83 TYR A CA 1
ATOM 643 C C . TYR A 1 83 ? -1.309 -12.038 -11.041 1.00 81.81 83 TYR A C 1
ATOM 645 O O . TYR A 1 83 ? -1.664 -12.689 -12.029 1.00 81.81 83 TYR A O 1
ATOM 653 N N . ALA A 1 84 ? -1.242 -12.560 -9.814 1.00 82.38 84 ALA A N 1
ATOM 654 C CA . ALA A 1 84 ? -1.713 -13.904 -9.509 1.00 82.38 84 ALA A CA 1
ATOM 655 C C . ALA A 1 84 ? -3.236 -14.006 -9.739 1.00 82.38 84 ALA A C 1
ATOM 657 O O . ALA A 1 84 ? -3.980 -13.103 -9.338 1.00 82.38 84 ALA A O 1
ATOM 658 N N . PRO A 1 85 ? -3.733 -15.096 -10.349 1.00 80.44 85 PRO A N 1
ATOM 659 C CA . PRO A 1 85 ? -5.165 -15.310 -10.502 1.00 80.44 85 PRO A CA 1
ATOM 660 C C . PRO A 1 85 ? -5.800 -15.552 -9.129 1.00 80.44 85 PRO A C 1
ATOM 662 O O . PRO A 1 85 ? -5.387 -16.460 -8.413 1.00 80.44 85 PRO A O 1
ATOM 665 N N . ARG A 1 86 ? -6.835 -14.775 -8.779 1.00 82.00 86 ARG A N 1
ATOM 666 C CA . ARG A 1 86 ? -7.460 -14.769 -7.438 1.00 82.00 86 ARG A CA 1
ATOM 667 C C . ARG A 1 86 ? -6.425 -14.486 -6.335 1.00 82.00 86 ARG A C 1
ATOM 669 O O . ARG A 1 86 ? -6.184 -15.350 -5.494 1.00 82.00 86 ARG A O 1
ATOM 676 N N . PRO A 1 87 ? -5.817 -13.285 -6.312 1.00 83.06 87 PRO A N 1
ATOM 677 C CA . PRO A 1 87 ? -4.672 -13.002 -5.451 1.00 83.06 87 PRO A CA 1
ATOM 678 C C . PRO A 1 87 ? -4.985 -13.269 -3.980 1.00 83.06 87 PRO A C 1
ATOM 680 O O . PRO A 1 87 ? -4.186 -13.912 -3.323 1.00 83.06 87 PRO A O 1
ATOM 683 N N . TYR A 1 88 ? -6.173 -12.899 -3.489 1.00 85.19 88 TYR A N 1
ATOM 684 C CA . TYR A 1 88 ? -6.567 -13.124 -2.094 1.00 85.19 88 TYR A CA 1
ATOM 685 C C . TYR A 1 88 ? -6.649 -14.597 -1.673 1.00 85.19 88 TYR A C 1
ATOM 687 O O . TYR A 1 88 ? -6.464 -14.867 -0.493 1.00 85.19 88 TYR A O 1
ATOM 695 N N . GLU A 1 89 ? -6.860 -15.540 -2.598 1.00 87.56 89 GLU A N 1
ATOM 696 C CA . GLU A 1 89 ? -6.773 -16.974 -2.279 1.00 87.56 89 GLU A CA 1
ATOM 697 C C . GLU A 1 89 ? -5.318 -17.410 -2.089 1.00 87.56 89 GLU A C 1
ATOM 699 O O . GLU A 1 89 ? -5.013 -18.173 -1.180 1.00 87.56 89 GLU A O 1
ATOM 704 N N . TRP A 1 90 ? -4.401 -16.887 -2.908 1.00 85.00 90 TRP A N 1
ATOM 705 C CA . TRP A 1 90 ? -2.976 -17.230 -2.836 1.00 85.00 90 TRP A CA 1
ATOM 706 C C . TRP A 1 90 ? -2.317 -16.768 -1.542 1.00 85.00 90 TRP A C 1
ATOM 708 O O . TRP A 1 90 ? -1.366 -17.381 -1.072 1.00 85.00 90 TRP A O 1
ATOM 718 N N . ILE A 1 91 ? -2.801 -15.659 -0.991 1.00 86.56 91 ILE A N 1
ATOM 719 C CA . ILE A 1 91 ? -2.235 -15.017 0.198 1.00 86.56 91 ILE A CA 1
ATOM 720 C C . ILE A 1 91 ? -3.220 -15.033 1.368 1.00 86.56 91 ILE A C 1
ATOM 722 O O . ILE A 1 91 ? -3.108 -14.202 2.274 1.00 86.56 91 ILE A 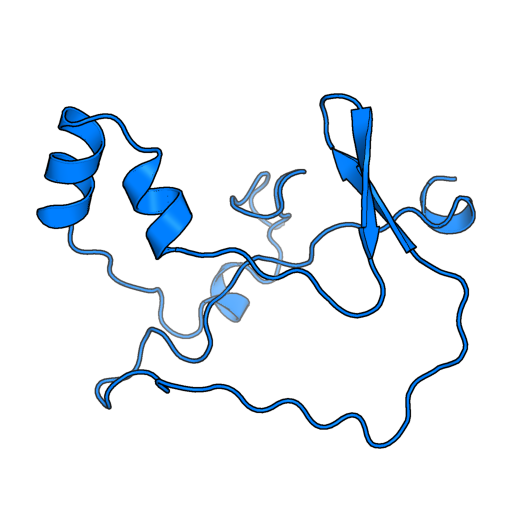O 1
ATOM 726 N N . ARG A 1 92 ? -4.206 -15.937 1.342 1.00 87.69 92 ARG A N 1
ATOM 727 C CA . ARG A 1 92 ? -5.280 -15.993 2.342 1.00 87.69 92 ARG A CA 1
ATOM 728 C C . ARG A 1 92 ? -4.731 -16.153 3.755 1.00 87.69 92 ARG A C 1
ATOM 730 O O . ARG A 1 92 ? -5.162 -15.438 4.653 1.00 87.69 92 ARG A O 1
ATOM 737 N N . ASP A 1 93 ? -3.742 -17.027 3.897 1.00 88.75 93 ASP A N 1
ATOM 738 C CA . ASP A 1 93 ? -3.167 -17.388 5.191 1.00 88.75 93 ASP A CA 1
ATOM 739 C C . ASP A 1 93 ? -1.917 -16.531 5.515 1.00 88.75 93 ASP A C 1
ATOM 741 O O . ASP A 1 93 ? -1.393 -16.548 6.626 1.00 88.75 93 ASP A O 1
ATOM 745 N N . CYS A 1 94 ? -1.459 -15.707 4.562 1.00 87.50 94 CYS A N 1
ATOM 746 C CA . CYS A 1 94 ? -0.294 -14.836 4.715 1.00 87.50 94 CYS A CA 1
ATOM 747 C C . CYS A 1 94 ? -0.601 -13.574 5.531 1.00 87.50 94 CYS A C 1
ATOM 749 O O . CYS A 1 94 ? -1.652 -12.947 5.369 1.00 87.50 94 CYS A O 1
ATOM 751 N N . LYS A 1 95 ? 0.384 -13.106 6.305 1.00 83.75 95 LYS A N 1
ATOM 752 C CA . LYS A 1 95 ? 0.295 -11.845 7.061 1.00 83.75 95 LYS A CA 1
ATOM 753 C C . LYS A 1 95 ? 0.890 -10.681 6.273 1.00 83.75 95 LYS A C 1
ATOM 755 O O . LYS A 1 95 ? 1.924 -10.830 5.621 1.00 83.75 95 LYS A O 1
ATOM 760 N N . ALA A 1 96 ? 0.241 -9.521 6.338 1.00 84.38 96 ALA A N 1
ATOM 761 C CA . ALA A 1 96 ? 0.776 -8.287 5.771 1.00 84.38 96 ALA A CA 1
ATOM 762 C C . ALA A 1 96 ? 1.891 -7.709 6.659 1.00 84.38 96 ALA A C 1
ATOM 764 O O . ALA A 1 96 ? 1.896 -7.922 7.875 1.00 84.38 96 ALA A O 1
ATOM 765 N N . ALA A 1 97 ? 2.824 -6.980 6.049 1.00 86.00 97 ALA A N 1
ATOM 766 C CA . ALA A 1 97 ? 3.779 -6.144 6.768 1.00 86.00 97 ALA A CA 1
ATOM 767 C C . ALA A 1 97 ? 3.084 -4.984 7.496 1.00 86.00 97 ALA A C 1
ATOM 769 O O . ALA A 1 97 ? 1.896 -4.722 7.294 1.00 86.00 97 ALA A O 1
ATOM 770 N N . SER A 1 98 ? 3.822 -4.299 8.369 1.00 81.06 98 SER A N 1
ATOM 771 C CA . SER A 1 98 ? 3.317 -3.172 9.165 1.00 81.06 98 SER A CA 1
ATOM 772 C C . SER A 1 98 ? 2.759 -2.032 8.303 1.00 81.06 98 SER A C 1
ATOM 774 O O . SER A 1 98 ? 1.745 -1.435 8.659 1.00 81.06 98 SER A O 1
ATOM 776 N N . ASP A 1 99 ? 3.362 -1.790 7.138 1.00 84.56 99 ASP A N 1
ATOM 777 C CA . ASP A 1 99 ? 2.906 -0.830 6.127 1.00 84.56 99 ASP A CA 1
ATOM 778 C C . ASP A 1 99 ? 1.728 -1.335 5.268 1.00 84.56 99 ASP A C 1
ATOM 780 O O . ASP A 1 99 ? 1.116 -0.563 4.528 1.00 84.56 99 ASP A O 1
ATOM 784 N N . GLY A 1 100 ? 1.384 -2.622 5.370 1.00 86.25 100 GLY A N 1
ATOM 785 C CA . GLY A 1 100 ? 0.332 -3.289 4.607 1.00 86.25 100 GLY A CA 1
ATOM 786 C C . GLY A 1 100 ? 0.653 -3.560 3.133 1.00 86.25 100 GLY A C 1
ATOM 787 O O . GLY A 1 100 ? -0.222 -4.073 2.425 1.00 86.25 100 GLY A O 1
ATOM 788 N N . ILE A 1 101 ? 1.834 -3.171 2.638 1.00 85.88 101 ILE A N 1
ATOM 789 C CA . ILE A 1 101 ? 2.200 -3.200 1.208 1.00 85.88 101 ILE A CA 1
ATOM 790 C C . ILE A 1 101 ? 2.692 -4.587 0.806 1.00 85.88 101 ILE A C 1
ATOM 792 O O . ILE A 1 101 ? 2.333 -5.095 -0.256 1.00 85.88 101 ILE A O 1
ATOM 796 N N . THR A 1 102 ? 3.503 -5.212 1.658 1.00 85.75 102 THR A N 1
ATOM 797 C CA . THR A 1 102 ? 4.142 -6.501 1.370 1.00 85.75 102 THR A CA 1
ATOM 798 C C . THR A 1 102 ? 3.602 -7.627 2.250 1.00 85.75 102 THR A C 1
ATOM 800 O O . THR A 1 102 ? 2.853 -7.413 3.207 1.00 85.75 102 THR A O 1
ATOM 803 N N . VAL A 1 103 ? 3.958 -8.866 1.903 1.00 86.06 103 VAL A N 1
ATOM 804 C CA . VAL A 1 103 ? 3.713 -10.045 2.740 1.00 86.06 103 VAL A CA 1
ATOM 805 C C . VAL A 1 103 ? 4.906 -10.219 3.677 1.00 86.06 103 VAL A C 1
ATOM 807 O O . VAL A 1 103 ? 6.011 -10.477 3.213 1.00 86.06 103 VAL A O 1
ATOM 810 N N . ALA A 1 104 ? 4.679 -10.095 4.985 1.00 82.12 104 ALA A N 1
ATOM 811 C CA . ALA A 1 104 ? 5.734 -10.228 5.993 1.00 82.12 104 ALA A CA 1
ATOM 812 C C . ALA A 1 104 ? 6.022 -11.683 6.374 1.00 82.12 104 ALA A C 1
ATOM 814 O O . ALA A 1 104 ? 7.150 -12.023 6.720 1.00 82.12 104 ALA A O 1
ATOM 815 N N . GLN A 1 105 ? 5.005 -12.544 6.328 1.00 76.94 105 GLN A N 1
ATOM 816 C CA . GLN A 1 105 ? 5.133 -13.956 6.673 1.00 76.94 105 GLN A CA 1
ATOM 817 C C . GLN A 1 105 ? 4.254 -14.797 5.745 1.00 76.94 105 GLN A C 1
ATOM 819 O O . GLN A 1 105 ? 3.094 -14.445 5.498 1.00 76.94 105 GLN A O 1
ATOM 824 N N . VAL A 1 106 ? 4.812 -15.909 5.256 1.00 70.38 106 VAL A N 1
ATOM 825 C CA . VAL A 1 106 ? 4.053 -16.959 4.561 1.00 70.38 106 VAL A CA 1
ATOM 826 C C . VAL A 1 106 ? 2.999 -17.517 5.523 1.00 70.38 106 VAL A C 1
ATOM 828 O O . VAL A 1 106 ? 3.262 -17.625 6.721 1.00 70.38 106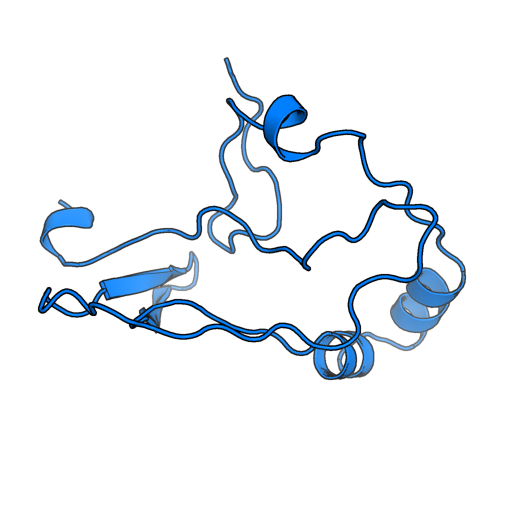 VAL A O 1
ATOM 831 N N . GLY A 1 107 ? 1.800 -17.793 5.016 1.00 61.12 107 GLY A N 1
ATOM 832 C CA . GLY A 1 107 ? 0.748 -18.431 5.803 1.00 61.12 107 GLY A CA 1
ATOM 833 C C . GLY A 1 107 ? 1.052 -19.891 6.110 1.00 61.12 107 GLY A C 1
ATOM 834 O O . GLY A 1 107 ? 1.670 -20.558 5.281 1.00 61.12 107 GLY A O 1
ATOM 835 N N . ASP A 1 108 ? 0.617 -20.349 7.284 1.00 48.31 108 ASP A N 1
ATOM 836 C CA . ASP A 1 108 ? 0.664 -21.757 7.706 1.00 48.31 108 ASP A CA 1
ATOM 837 C C . ASP A 1 108 ? -0.596 -22.515 7.258 1.00 48.31 108 ASP A C 1
ATOM 839 O O . ASP A 1 108 ? -1.706 -21.945 7.397 1.00 48.31 108 ASP A O 1
#

Secondary structure (DSSP, 8-state):
-GGGGTEE-------SSTTSSS---S------SS------EEEE-TT--EEEESS-----HHHHHHTS-HHHHHHHHH---PPPSSHHHHTSSPEEPTTSSSEEE---

InterPro domains:
  IPR042098 Glutarate 2-hydroxylase superfamily [G3DSA:3.60.130.10] (1-106)
  IPR051178 TfdA dioxygenase [PTHR43779] (5-99)

Sequence (108 aa):
EEVLDGQTRFYRWHMDIPCYETLPGKVTLIHGVVIPKVPDQKLVFEEQSVLPIATGAIVSGALAFSLLTSEEQVFALITTVQYAPRPYEWIRDCKAASDGITVAQVGD

pLDDT: mean 85.77, std 9.38, range [48.31, 98.5]